Protein AF-A0A081C6N1-F1 (afdb_monomer)

pLDDT: mean 70.89, std 8.58, range [43.28, 88.31]

Solvent-accessible surface area (backbone atoms only — not comparable to full-atom values): 8785 Å² total; per-residue (Å²): 112,63,70,57,53,23,51,52,26,29,48,50,18,29,51,50,38,50,51,48,40,73,74,64,77,59,56,76,63,45,57,51,52,31,51,52,36,52,52,56,69,54,44,80,79,48,59,69,75,56,37,56,53,51,51,54,50,50,51,55,50,53,51,52,53,44,53,48,43,57,75,75,47,88,60,52,70,60,50,50,53,33,46,47,22,42,53,51,21,49,54,44,50,52,47,44,68,78,42,74,79,58,54,70,65,58,52,51,53,49,50,54,52,50,52,50,53,49,54,31,53,51,22,51,52,53,26,53,33,28,76,70,65,74,34,98,53,56,68,69,56,31,50,50,32,42,49,55,22,50,55,49,52,50,53,52,51,56,51,53,65,74,76,108

Organism: Vecturithrix granuli (NCBI:txid1499967)

Radius of gyration: 17.06 Å; Cα contacts (8 Å, |Δi|>4): 132; chains: 1; bounding box: 36×40×44 Å

Structure (mmCIF, N/CA/C/O backbone):
data_AF-A0A081C6N1-F1
#
_entry.id   AF-A0A081C6N1-F1
#
loop_
_atom_site.group_PDB
_atom_site.id
_atom_site.type_symbol
_atom_site.label_atom_id
_atom_site.label_alt_id
_atom_site.label_comp_id
_atom_site.label_asym_id
_atom_site.label_entity_id
_atom_site.label_seq_id
_atom_site.pdbx_PDB_ins_code
_atom_site.Cartn_x
_atom_site.Cartn_y
_atom_site.Cartn_z
_atom_site.occupancy
_atom_site.B_iso_or_equiv
_atom_site.auth_seq_id
_atom_site.auth_comp_id
_atom_site.auth_asym_id
_atom_site.auth_atom_id
_atom_site.pdbx_PDB_model_num
ATOM 1 N N . MET A 1 1 ? -15.837 -3.377 8.713 1.00 77.81 1 MET A N 1
ATOM 2 C CA . MET A 1 1 ? -15.463 -2.651 7.476 1.00 77.81 1 MET A CA 1
ATOM 3 C C . MET A 1 1 ? -13.947 -2.543 7.319 1.00 77.81 1 MET A C 1
ATOM 5 O O . MET A 1 1 ? -13.411 -3.130 6.394 1.00 77.81 1 MET A O 1
ATOM 9 N N . LEU A 1 2 ? -13.237 -1.877 8.233 1.00 74.69 2 LEU A N 1
ATOM 10 C CA . LEU A 1 2 ? -11.783 -1.677 8.129 1.00 74.69 2 LEU A CA 1
ATOM 11 C C . LEU A 1 2 ? -10.951 -2.973 8.052 1.00 74.69 2 LEU A C 1
ATOM 13 O O . LEU A 1 2 ? -10.044 -3.049 7.234 1.00 74.69 2 LEU A O 1
ATOM 17 N N . ARG A 1 3 ? -11.301 -4.032 8.798 1.00 78.56 3 ARG A N 1
ATOM 18 C CA . ARG A 1 3 ? -10.619 -5.343 8.681 1.00 78.56 3 ARG A CA 1
ATOM 19 C C . ARG A 1 3 ? -10.684 -5.927 7.263 1.00 78.56 3 ARG A C 1
ATOM 21 O O . ARG A 1 3 ? -9.699 -6.456 6.765 1.00 78.56 3 ARG A O 1
ATOM 28 N N . TRP A 1 4 ? -11.822 -5.777 6.584 1.00 79.81 4 TRP A N 1
ATOM 29 C CA . TRP A 1 4 ? -11.972 -6.205 5.190 1.00 79.81 4 TRP A CA 1
ATOM 30 C C . TRP A 1 4 ? -11.117 -5.367 4.242 1.00 79.81 4 TRP A C 1
ATOM 32 O O . TRP A 1 4 ? -10.451 -5.925 3.380 1.00 79.81 4 TRP A O 1
ATOM 42 N N . ILE A 1 5 ? -11.059 -4.049 4.448 1.00 75.56 5 ILE A N 1
ATOM 43 C CA . ILE A 1 5 ? -10.203 -3.156 3.653 1.00 75.56 5 ILE A CA 1
ATOM 44 C C . ILE A 1 5 ? -8.727 -3.524 3.829 1.00 75.56 5 ILE A C 1
ATOM 46 O O . ILE A 1 5 ? -7.998 -3.584 2.843 1.00 75.56 5 ILE A O 1
ATOM 50 N N . ARG A 1 6 ? -8.297 -3.848 5.055 1.00 79.12 6 ARG A N 1
ATOM 51 C CA . ARG A 1 6 ? -6.949 -4.360 5.338 1.00 79.12 6 ARG A CA 1
ATOM 52 C C . ARG A 1 6 ? -6.641 -5.617 4.520 1.00 79.12 6 ARG A C 1
ATOM 54 O O . ARG A 1 6 ? -5.655 -5.654 3.799 1.00 79.12 6 ARG A O 1
ATOM 61 N N . ARG A 1 7 ? -7.511 -6.630 4.595 1.00 80.25 7 ARG A N 1
ATOM 62 C CA . ARG A 1 7 ? -7.328 -7.909 3.888 1.00 80.25 7 ARG A CA 1
ATOM 63 C C . ARG A 1 7 ? -7.324 -7.741 2.368 1.00 80.25 7 ARG A C 1
ATOM 65 O O . ARG A 1 7 ? -6.461 -8.303 1.709 1.00 80.25 7 ARG A O 1
ATOM 72 N N . ILE A 1 8 ? -8.248 -6.948 1.824 1.00 80.56 8 ILE A N 1
ATOM 73 C CA . ILE A 1 8 ? -8.344 -6.701 0.378 1.00 80.56 8 ILE A CA 1
ATOM 74 C C . ILE A 1 8 ? -7.116 -5.937 -0.120 1.00 80.56 8 ILE A C 1
ATOM 76 O O . ILE A 1 8 ? -6.556 -6.307 -1.141 1.00 80.56 8 ILE A O 1
ATOM 80 N N . SER A 1 9 ? -6.671 -4.903 0.599 1.00 73.88 9 SER A N 1
ATOM 81 C CA . SER A 1 9 ? -5.498 -4.114 0.195 1.00 73.88 9 SER A CA 1
ATOM 82 C C . SER A 1 9 ? -4.197 -4.915 0.270 1.00 73.88 9 SER A C 1
ATOM 84 O O . SER A 1 9 ? -3.440 -4.914 -0.695 1.00 73.88 9 SER A O 1
ATOM 86 N N . ALA A 1 10 ? -3.974 -5.672 1.348 1.00 75.56 10 ALA A N 1
ATOM 87 C CA . ALA A 1 10 ? -2.830 -6.578 1.450 1.00 75.56 10 ALA A CA 1
ATOM 88 C C . ALA A 1 10 ? -2.882 -7.709 0.407 1.00 75.56 10 ALA A C 1
ATOM 90 O O . ALA A 1 10 ? -1.866 -8.028 -0.204 1.00 75.56 10 ALA A O 1
ATOM 91 N N . GLY A 1 11 ? -4.064 -8.282 0.157 1.00 77.81 11 GLY A N 1
ATOM 92 C CA . GLY A 1 11 ? -4.259 -9.307 -0.870 1.00 77.81 11 GLY A CA 1
ATOM 93 C C . GLY A 1 11 ? -4.021 -8.777 -2.283 1.00 77.81 11 GLY A C 1
ATOM 94 O O . GLY A 1 11 ? -3.363 -9.439 -3.078 1.00 77.81 11 GLY A O 1
ATOM 95 N N . ALA A 1 12 ? -4.486 -7.561 -2.582 1.00 77.50 12 ALA A N 1
ATOM 96 C CA . ALA A 1 12 ? -4.234 -6.895 -3.855 1.00 77.50 12 ALA A CA 1
ATOM 97 C C . ALA A 1 12 ? -2.741 -6.595 -4.052 1.00 77.50 12 ALA A C 1
ATOM 99 O O . ALA A 1 12 ? -2.218 -6.859 -5.130 1.00 77.50 12 ALA A O 1
ATOM 100 N N . SER A 1 13 ? -2.039 -6.122 -3.013 1.00 76.50 13 SER A N 1
ATOM 101 C CA . SER A 1 13 ? -0.580 -5.949 -3.056 1.00 76.50 13 SER A CA 1
ATOM 102 C C . SER A 1 13 ? 0.147 -7.265 -3.317 1.00 76.50 13 SER A C 1
ATOM 104 O O . SER A 1 13 ? 0.993 -7.320 -4.204 1.00 76.50 13 SER A O 1
ATOM 106 N N . ALA A 1 14 ? -0.196 -8.333 -2.590 1.00 80.31 14 ALA A N 1
ATOM 107 C CA . ALA A 1 14 ? 0.420 -9.643 -2.782 1.00 80.31 14 ALA A CA 1
ATOM 108 C C . ALA A 1 14 ? 0.158 -10.186 -4.195 1.00 80.31 14 ALA A C 1
ATOM 110 O O . ALA A 1 14 ? 1.084 -10.644 -4.858 1.00 80.31 14 ALA A O 1
ATOM 111 N N . GLY A 1 15 ? -1.084 -10.083 -4.679 1.00 78.81 15 GLY A N 1
ATOM 112 C CA . GLY A 1 15 ? -1.463 -10.500 -6.027 1.00 78.81 15 GLY A CA 1
ATOM 113 C C . GLY A 1 15 ? -0.714 -9.730 -7.113 1.00 78.81 15 GLY A C 1
ATOM 114 O O . GLY A 1 15 ? -0.208 -10.340 -8.049 1.00 78.81 15 GLY A O 1
ATOM 115 N N . LEU A 1 16 ? -0.575 -8.409 -6.960 1.00 73.62 16 LEU A N 1
ATOM 116 C CA . LEU A 1 16 ? 0.217 -7.586 -7.875 1.00 73.62 16 LEU A CA 1
ATOM 117 C C . LEU A 1 16 ? 1.683 -8.019 -7.887 1.00 73.62 16 LEU A C 1
ATOM 119 O O . LEU A 1 16 ? 2.232 -8.232 -8.962 1.00 73.62 16 LEU A O 1
ATOM 123 N N . LEU A 1 17 ? 2.300 -8.210 -6.719 1.00 74.50 17 LEU A N 1
ATOM 124 C CA . LEU A 1 17 ? 3.688 -8.670 -6.627 1.00 74.50 17 LEU A CA 1
ATOM 125 C C . LEU A 1 17 ? 3.888 -10.052 -7.277 1.00 74.50 17 LEU A C 1
ATOM 127 O O . LEU A 1 17 ? 4.880 -10.248 -7.973 1.00 74.50 17 LEU A O 1
ATOM 131 N N . ILE A 1 18 ? 2.936 -10.983 -7.120 1.00 80.06 18 ILE A N 1
ATOM 132 C CA . ILE A 1 18 ? 2.962 -12.305 -7.778 1.00 80.06 18 ILE A CA 1
ATOM 133 C C . ILE A 1 18 ? 2.887 -12.167 -9.302 1.00 80.06 18 ILE A C 1
ATOM 135 O O . ILE A 1 18 ? 3.649 -12.816 -10.016 1.00 80.06 18 ILE A O 1
ATOM 139 N N . VAL A 1 19 ? 1.991 -11.316 -9.809 1.00 75.56 19 VAL A N 1
ATOM 140 C CA . VAL A 1 19 ? 1.876 -11.048 -11.251 1.00 75.56 19 VAL A CA 1
ATOM 141 C C . VAL A 1 19 ? 3.170 -10.437 -11.788 1.00 75.56 19 VAL A C 1
ATOM 143 O O . VAL A 1 19 ? 3.639 -10.843 -12.849 1.00 75.56 19 VAL A O 1
ATOM 146 N N . PHE A 1 20 ? 3.788 -9.508 -11.053 1.00 70.44 20 PHE A N 1
ATOM 147 C CA . PHE A 1 20 ? 5.067 -8.922 -11.456 1.00 70.44 20 PHE A CA 1
ATOM 148 C C . PHE A 1 20 ? 6.192 -9.951 -11.493 1.00 70.44 20 PHE A C 1
ATOM 150 O O . PHE A 1 20 ? 6.901 -10.008 -12.498 1.00 70.44 20 PHE A O 1
ATOM 157 N N . TYR A 1 21 ? 6.285 -10.801 -10.469 1.00 74.19 21 TYR A N 1
ATOM 158 C CA . TYR A 1 21 ? 7.240 -11.906 -10.422 1.00 74.19 21 TYR A CA 1
ATOM 159 C C . TYR A 1 21 ? 7.076 -12.853 -11.623 1.00 74.19 21 TYR A C 1
ATOM 161 O O . TYR A 1 21 ? 8.047 -13.158 -12.310 1.00 74.19 21 TYR A O 1
ATOM 169 N N . ALA A 1 22 ? 5.839 -13.254 -11.937 1.00 77.75 22 ALA A N 1
ATOM 170 C CA . ALA A 1 22 ? 5.554 -14.169 -13.042 1.00 77.75 22 ALA A CA 1
ATOM 171 C C . ALA A 1 22 ? 5.851 -13.576 -14.432 1.00 77.75 22 ALA A C 1
ATOM 173 O O . ALA A 1 22 ? 6.210 -14.315 -15.345 1.00 77.75 22 ALA A O 1
ATOM 174 N N . LEU A 1 23 ? 5.682 -12.260 -14.611 1.00 73.00 23 LEU A N 1
ATOM 175 C CA . LEU A 1 23 ? 5.846 -11.596 -15.909 1.00 73.00 23 LEU A CA 1
ATOM 176 C C . LEU A 1 23 ? 7.285 -11.168 -16.215 1.00 73.00 23 LEU A C 1
ATOM 178 O O . LEU A 1 23 ? 7.656 -11.134 -17.384 1.00 73.00 23 LEU A O 1
ATOM 182 N N . HIS A 1 24 ? 8.068 -10.791 -15.200 1.00 68.00 24 HIS A N 1
ATOM 183 C CA . HIS A 1 24 ? 9.384 -10.167 -15.404 1.00 68.00 24 HIS A CA 1
ATOM 184 C C . HIS A 1 24 ? 10.560 -11.080 -15.036 1.00 68.00 24 HIS A C 1
ATOM 186 O O . HIS A 1 24 ? 11.696 -10.729 -15.332 1.00 68.00 24 HIS A O 1
ATOM 192 N N . GLY A 1 25 ? 10.302 -12.259 -14.455 1.00 61.22 25 GLY A N 1
ATOM 193 C CA . GLY A 1 25 ? 11.293 -13.333 -14.292 1.00 61.22 25 GLY A CA 1
ATOM 194 C C . GLY A 1 25 ? 12.406 -13.090 -13.261 1.00 61.22 25 GLY A C 1
ATOM 195 O O . GLY A 1 25 ? 13.173 -14.003 -12.994 1.00 61.22 25 GLY A O 1
ATOM 196 N N . GLU A 1 26 ? 12.466 -11.912 -12.648 1.00 64.75 26 GLU A N 1
ATOM 197 C CA . GLU A 1 26 ? 13.430 -11.461 -11.629 1.00 64.75 26 GLU A CA 1
ATOM 198 C C . GLU A 1 26 ? 12.689 -10.467 -10.702 1.00 64.75 26 GLU A C 1
ATOM 200 O O . GLU A 1 26 ? 11.708 -9.880 -11.178 1.00 64.75 26 GLU A O 1
ATOM 205 N N . PRO A 1 27 ? 13.082 -10.198 -9.432 1.00 67.19 27 PRO A N 1
ATOM 206 C CA . PRO A 1 27 ? 14.236 -10.662 -8.650 1.00 67.19 27 PRO A CA 1
ATOM 207 C C . PRO A 1 27 ? 13.854 -11.300 -7.290 1.00 67.19 27 PRO A C 1
ATOM 209 O O . PRO A 1 27 ? 12.703 -11.276 -6.844 1.00 67.19 27 PRO A O 1
ATOM 212 N N . GLU A 1 28 ? 14.852 -11.816 -6.569 1.00 70.31 28 GLU A N 1
ATOM 213 C CA . GLU A 1 28 ? 14.750 -12.350 -5.194 1.00 70.31 28 GLU A CA 1
ATOM 214 C C . GLU A 1 28 ? 13.992 -11.416 -4.223 1.00 70.31 28 GLU A C 1
ATOM 216 O O . GLU A 1 28 ? 13.308 -11.868 -3.301 1.00 70.31 28 GLU A O 1
ATOM 221 N N . ILE A 1 29 ? 14.045 -10.101 -4.465 1.00 70.94 29 ILE A N 1
ATOM 222 C CA . ILE A 1 29 ? 13.361 -9.077 -3.666 1.00 70.94 29 ILE A CA 1
ATOM 223 C C . ILE A 1 29 ? 11.843 -9.105 -3.848 1.00 70.94 29 ILE A C 1
ATOM 225 O O . ILE A 1 29 ? 11.131 -8.941 -2.856 1.00 70.94 29 ILE A O 1
ATOM 229 N N . LEU A 1 30 ? 11.320 -9.378 -5.049 1.00 70.50 30 LEU A N 1
ATOM 230 C CA . LEU A 1 30 ? 9.873 -9.540 -5.244 1.00 70.50 30 LEU A CA 1
ATOM 231 C C . LEU A 1 30 ? 9.357 -10.747 -4.460 1.00 70.50 30 LEU A C 1
ATOM 233 O O . LEU A 1 30 ? 8.326 -10.644 -3.798 1.00 70.50 30 LEU A O 1
ATOM 237 N N . VAL A 1 31 ? 10.099 -11.860 -4.460 1.00 75.19 31 VAL A N 1
ATOM 238 C CA . VAL A 1 31 ? 9.765 -13.046 -3.653 1.00 75.19 31 VAL A CA 1
ATOM 239 C C . VAL A 1 31 ? 9.723 -12.683 -2.172 1.00 75.19 31 VAL A C 1
ATOM 241 O O . VAL A 1 31 ? 8.767 -13.021 -1.471 1.00 75.19 31 VAL A O 1
ATOM 244 N N . LEU A 1 32 ? 10.713 -11.926 -1.700 1.00 74.00 32 LEU A N 1
ATOM 245 C CA . LEU A 1 32 ? 10.769 -11.480 -0.315 1.00 74.00 32 LEU A CA 1
ATOM 246 C C . LEU A 1 32 ? 9.605 -10.537 0.033 1.00 74.00 32 LEU A C 1
ATOM 248 O O . LEU A 1 32 ? 8.990 -10.684 1.088 1.00 74.00 32 LEU A O 1
ATOM 252 N N . MET A 1 33 ? 9.230 -9.622 -0.866 1.00 74.88 33 MET A N 1
ATOM 253 C CA . MET A 1 33 ? 8.069 -8.743 -0.693 1.00 74.88 33 MET A CA 1
ATOM 254 C C . MET A 1 33 ? 6.742 -9.515 -0.697 1.00 74.88 33 MET A C 1
ATOM 256 O O . MET A 1 33 ? 5.852 -9.186 0.093 1.00 74.88 33 MET A O 1
ATOM 260 N N . ILE A 1 34 ? 6.603 -10.559 -1.523 1.00 78.50 34 ILE A N 1
ATOM 261 C CA . ILE A 1 34 ? 5.438 -11.459 -1.521 1.00 78.50 34 ILE A CA 1
ATOM 262 C C . ILE A 1 34 ? 5.345 -12.183 -0.180 1.00 78.50 34 ILE A C 1
ATOM 264 O O . ILE A 1 34 ? 4.285 -12.166 0.444 1.00 78.50 34 ILE A O 1
ATOM 268 N N . LEU A 1 35 ? 6.447 -12.774 0.294 1.00 79.88 35 LEU A N 1
ATOM 269 C CA . LEU A 1 35 ? 6.501 -13.484 1.575 1.00 79.88 35 LEU A CA 1
ATOM 270 C C . LEU A 1 35 ? 6.153 -12.559 2.741 1.00 79.88 35 LEU A C 1
ATOM 272 O O . LEU A 1 35 ? 5.308 -12.897 3.570 1.00 79.88 35 LEU A O 1
ATOM 276 N N . ILE A 1 36 ? 6.744 -11.366 2.764 1.00 77.62 36 ILE A N 1
ATOM 277 C CA . ILE A 1 36 ? 6.471 -10.336 3.765 1.00 77.62 36 ILE A CA 1
ATOM 278 C C . ILE A 1 36 ? 4.975 -9.969 3.742 1.00 77.62 36 ILE A C 1
ATOM 280 O O . ILE A 1 36 ? 4.318 -10.004 4.786 1.00 77.62 36 ILE A O 1
ATOM 284 N N . THR A 1 37 ? 4.392 -9.705 2.566 1.00 77.56 37 THR A N 1
ATOM 285 C CA . THR A 1 37 ? 2.954 -9.380 2.413 1.00 77.56 37 THR A CA 1
ATOM 286 C C . THR A 1 37 ? 2.041 -10.549 2.795 1.00 77.56 37 THR A C 1
ATOM 288 O O . THR A 1 37 ? 0.991 -10.348 3.409 1.00 77.56 37 THR A O 1
ATOM 291 N N . GLY A 1 38 ? 2.447 -11.784 2.502 1.00 78.62 38 GLY A N 1
ATOM 292 C CA . GLY A 1 38 ? 1.751 -12.999 2.922 1.00 78.62 38 GLY A CA 1
ATOM 293 C C . GLY A 1 38 ? 1.752 -13.174 4.441 1.00 78.62 38 GLY A C 1
ATOM 294 O O . GLY A 1 38 ? 0.704 -13.421 5.040 1.00 78.62 38 GLY A O 1
ATOM 295 N N . MET A 1 39 ? 2.897 -12.955 5.093 1.00 78.75 39 MET A N 1
ATOM 296 C CA . MET A 1 39 ? 2.997 -12.951 6.557 1.00 78.75 39 MET A CA 1
ATOM 297 C C . MET A 1 39 ? 2.097 -11.881 7.183 1.00 78.75 39 MET A C 1
ATOM 299 O O . MET A 1 39 ? 1.459 -12.118 8.210 1.00 78.75 39 MET A O 1
ATOM 303 N N . TRP A 1 40 ? 1.982 -10.721 6.538 1.00 81.25 40 TRP A N 1
ATOM 304 C CA . TRP A 1 40 ? 1.112 -9.638 6.986 1.00 81.25 40 TRP A CA 1
ATOM 305 C C . TRP A 1 40 ? -0.381 -9.983 6.943 1.00 81.25 40 TRP A C 1
ATOM 307 O O . TRP A 1 40 ? -1.120 -9.647 7.874 1.00 81.25 40 TRP A O 1
ATOM 317 N N . LEU A 1 41 ? -0.830 -10.726 5.928 1.00 79.94 41 LEU A N 1
ATOM 318 C CA . LEU A 1 41 ? -2.200 -11.252 5.882 1.00 79.94 41 LEU A CA 1
ATOM 319 C C . LEU A 1 41 ? -2.502 -12.166 7.079 1.00 79.94 41 LEU A C 1
ATOM 321 O O . LEU A 1 41 ? -3.599 -12.101 7.639 1.00 79.94 41 LEU A O 1
ATOM 325 N N . MET A 1 42 ? -1.513 -12.947 7.516 1.00 82.25 42 MET A N 1
ATOM 326 C CA . MET A 1 42 ? -1.633 -13.894 8.628 1.00 82.25 42 MET A CA 1
ATOM 327 C C . MET A 1 42 ? -1.472 -13.249 10.016 1.00 82.25 42 MET A C 1
ATOM 329 O O . MET A 1 42 ? -1.759 -13.891 11.028 1.00 82.25 42 MET A O 1
ATOM 333 N N . VAL A 1 43 ? -1.074 -11.971 10.101 1.00 81.25 43 VAL A N 1
ATOM 334 C CA . VAL A 1 43 ? -0.717 -11.304 11.372 1.00 81.25 43 VAL A CA 1
ATOM 335 C C . VAL A 1 43 ? -1.883 -11.184 12.368 1.00 81.25 43 VAL A C 1
ATOM 337 O O . VAL A 1 43 ? -1.691 -10.977 13.568 1.00 81.25 43 VAL A O 1
ATOM 340 N N . GLU A 1 44 ? -3.116 -11.308 11.870 1.00 75.19 44 GLU A N 1
ATOM 341 C CA . GLU A 1 44 ? -4.345 -11.282 12.672 1.00 75.19 44 GLU A CA 1
ATOM 342 C C . GLU A 1 44 ? -4.424 -12.447 13.670 1.00 75.19 44 GLU A C 1
ATOM 344 O O . GLU A 1 44 ? -5.009 -12.282 14.738 1.00 75.19 44 GLU A O 1
ATOM 349 N N . ASN A 1 45 ? -3.778 -13.576 13.361 1.00 81.88 45 ASN A N 1
ATOM 350 C CA . ASN A 1 45 ? -3.818 -14.789 14.179 1.00 81.88 45 ASN A CA 1
ATOM 351 C C . ASN A 1 45 ? -2.821 -14.766 15.350 1.00 81.88 45 ASN A C 1
ATOM 353 O O . ASN A 1 45 ? -2.853 -15.648 16.203 1.00 81.88 45 ASN A O 1
ATOM 357 N N . PHE A 1 46 ? -1.934 -13.767 15.409 1.00 80.88 46 PHE A N 1
ATOM 358 C CA . PHE A 1 46 ? -0.882 -13.697 16.421 1.00 80.88 46 PHE A CA 1
ATOM 359 C C . PHE A 1 46 ? -1.306 -12.905 17.670 1.00 80.88 46 PHE A C 1
ATOM 361 O O . PHE A 1 46 ? -2.099 -11.959 17.556 1.00 80.88 46 PHE A O 1
ATOM 368 N N . PRO A 1 47 ? -0.731 -13.222 18.851 1.00 82.81 47 PRO A N 1
ATOM 369 C CA . PRO A 1 47 ? -0.900 -12.441 20.076 1.00 82.81 47 PRO A CA 1
ATOM 370 C C . PRO A 1 47 ? -0.450 -10.983 19.905 1.00 82.81 47 PRO A C 1
ATOM 372 O O . PRO A 1 47 ? 0.471 -10.688 19.141 1.00 82.81 47 PRO A O 1
ATOM 375 N N . ASN A 1 48 ? -1.058 -10.055 20.654 1.00 77.06 48 ASN A N 1
ATOM 376 C CA . ASN A 1 48 ? -0.837 -8.610 20.483 1.00 77.06 48 ASN A CA 1
ATOM 377 C C . ASN A 1 48 ? 0.640 -8.182 20.597 1.00 77.06 48 ASN A C 1
ATOM 379 O O . ASN A 1 48 ? 1.087 -7.350 19.813 1.00 77.06 48 ASN A O 1
ATOM 383 N N . HIS A 1 49 ? 1.406 -8.757 21.526 1.00 76.50 49 HIS A N 1
ATOM 384 C CA . HIS A 1 49 ? 2.830 -8.442 21.731 1.00 76.50 49 HIS A CA 1
ATOM 385 C C . HIS A 1 49 ? 3.687 -8.843 20.518 1.00 76.50 49 HIS A C 1
ATOM 387 O O . HIS A 1 49 ? 4.530 -8.072 20.067 1.00 76.50 49 HIS A O 1
ATOM 393 N N . VAL A 1 50 ? 3.404 -10.005 19.924 1.00 79.31 50 VAL A N 1
ATOM 394 C CA . VAL A 1 50 ? 4.071 -10.482 18.702 1.00 79.31 50 VAL A CA 1
ATOM 395 C C . VAL A 1 50 ? 3.658 -9.632 17.498 1.00 79.31 50 VAL A C 1
ATOM 397 O O . VAL A 1 50 ? 4.486 -9.269 16.665 1.00 79.31 50 VAL A O 1
ATOM 400 N N . ARG A 1 51 ? 2.384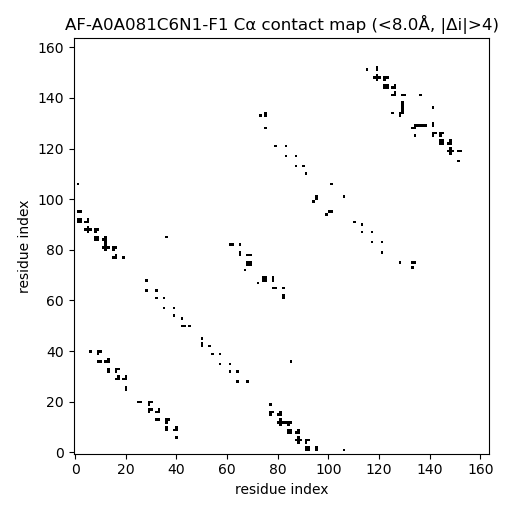 -9.231 17.436 1.00 74.69 51 ARG A N 1
ATOM 401 C CA . ARG A 1 51 ? 1.845 -8.394 16.358 1.00 74.69 51 ARG A CA 1
ATOM 402 C C . ARG A 1 51 ? 2.533 -7.031 16.272 1.00 74.69 51 ARG A C 1
ATOM 404 O O . ARG A 1 51 ? 2.771 -6.551 15.168 1.00 74.69 51 ARG A O 1
ATOM 411 N N . VAL A 1 52 ? 2.865 -6.408 17.405 1.00 72.69 52 VAL A N 1
ATOM 412 C CA . VAL A 1 52 ? 3.586 -5.121 17.434 1.00 72.69 52 VAL A CA 1
ATOM 413 C C . VAL A 1 52 ? 4.984 -5.256 16.828 1.00 72.69 52 VAL A C 1
ATOM 415 O O . VAL A 1 52 ? 5.369 -4.425 16.007 1.00 72.69 52 VAL A O 1
ATOM 418 N N . LEU A 1 53 ? 5.710 -6.324 17.166 1.00 75.06 53 LEU A N 1
ATOM 419 C CA . LEU A 1 53 ? 7.037 -6.586 16.612 1.00 75.06 53 LEU A CA 1
ATOM 420 C C . LEU A 1 53 ? 6.971 -6.871 15.104 1.00 75.06 53 LEU A C 1
ATOM 422 O O . LEU A 1 53 ? 7.698 -6.250 14.330 1.00 75.06 53 LEU A O 1
ATOM 426 N N . ILE A 1 54 ? 6.050 -7.746 14.675 1.00 75.38 54 ILE A N 1
ATOM 427 C CA . ILE A 1 54 ? 5.866 -8.072 13.251 1.00 75.38 54 ILE A CA 1
ATOM 428 C C . ILE A 1 54 ? 5.503 -6.816 12.452 1.00 75.38 54 ILE A C 1
ATOM 430 O O . ILE A 1 54 ? 6.034 -6.618 11.366 1.00 75.38 54 ILE A O 1
ATOM 434 N N . ARG A 1 55 ? 4.652 -5.932 12.990 1.00 70.75 55 ARG A N 1
ATOM 435 C CA . ARG A 1 55 ? 4.310 -4.648 12.353 1.00 70.75 55 ARG A CA 1
ATOM 436 C C . ARG A 1 55 ? 5.534 -3.779 12.103 1.00 70.75 55 ARG A C 1
ATOM 438 O O . ARG A 1 55 ? 5.658 -3.225 11.016 1.00 70.75 55 ARG A O 1
ATOM 445 N N . LEU A 1 56 ? 6.409 -3.638 13.097 1.00 69.19 56 LEU A N 1
ATOM 446 C CA . LEU A 1 56 ? 7.601 -2.800 12.980 1.00 69.19 56 LEU A CA 1
ATOM 447 C C . LEU A 1 56 ? 8.554 -3.354 11.913 1.00 69.19 56 LEU A C 1
ATOM 449 O O . LEU A 1 56 ? 8.977 -2.619 11.022 1.00 69.19 56 LEU A O 1
ATOM 453 N N . ILE A 1 57 ? 8.834 -4.658 11.980 1.00 72.25 57 ILE A N 1
ATOM 454 C CA . ILE A 1 57 ? 9.705 -5.353 11.026 1.00 72.25 57 ILE A CA 1
ATOM 455 C C . ILE A 1 57 ? 9.125 -5.244 9.616 1.00 72.25 57 ILE A C 1
ATOM 457 O O . ILE A 1 57 ? 9.830 -4.851 8.693 1.00 72.25 57 ILE A O 1
ATOM 461 N N . PHE A 1 58 ? 7.823 -5.494 9.462 1.00 74.00 58 PHE A N 1
ATOM 462 C CA . PHE A 1 58 ? 7.131 -5.389 8.183 1.00 74.00 58 PHE A CA 1
ATOM 463 C C . PHE A 1 58 ? 7.299 -4.000 7.560 1.00 74.00 58 PHE A C 1
ATOM 465 O O . PHE A 1 58 ? 7.648 -3.900 6.392 1.00 74.00 58 PHE A O 1
ATOM 472 N N . VAL A 1 59 ? 7.114 -2.923 8.327 1.00 69.06 59 VAL A N 1
ATOM 473 C CA . VAL A 1 59 ? 7.241 -1.549 7.810 1.00 69.06 59 VAL A CA 1
ATOM 474 C C . VAL A 1 59 ? 8.662 -1.248 7.357 1.00 69.06 59 VAL A C 1
ATOM 476 O O . VAL A 1 59 ? 8.847 -0.710 6.265 1.00 69.06 59 VAL A O 1
ATOM 479 N N . LEU A 1 60 ? 9.656 -1.592 8.177 1.00 70.00 60 LEU A N 1
ATOM 480 C CA . LEU A 1 60 ? 11.059 -1.329 7.866 1.00 70.00 60 LEU A CA 1
ATOM 481 C C . LEU A 1 60 ? 11.498 -2.107 6.625 1.00 70.00 60 LEU A C 1
ATOM 483 O O . LEU A 1 60 ? 12.042 -1.517 5.692 1.00 70.00 60 LEU A O 1
ATOM 487 N N . SER A 1 61 ? 11.189 -3.403 6.580 1.00 70.88 61 SER A N 1
ATOM 488 C CA . SER A 1 61 ? 11.509 -4.258 5.442 1.00 70.88 61 SER A CA 1
ATOM 489 C C . SER A 1 61 ? 10.778 -3.802 4.181 1.00 70.88 61 SER A C 1
ATOM 491 O O . SER A 1 61 ? 11.413 -3.577 3.158 1.00 70.88 61 SER A O 1
ATOM 493 N N . TYR A 1 62 ? 9.462 -3.584 4.239 1.00 70.31 62 TYR A N 1
ATOM 494 C CA . TYR A 1 62 ? 8.673 -3.226 3.058 1.00 70.31 62 TYR A CA 1
ATOM 495 C C . TYR A 1 62 ? 9.051 -1.849 2.499 1.00 70.31 62 TYR A C 1
ATOM 497 O O . TYR A 1 62 ? 9.133 -1.678 1.284 1.00 70.31 62 TYR A O 1
ATOM 505 N N . THR A 1 63 ? 9.348 -0.878 3.368 1.00 67.75 63 THR A N 1
ATOM 506 C CA . THR A 1 63 ? 9.840 0.442 2.942 1.00 67.75 63 THR A CA 1
ATOM 507 C C . THR A 1 63 ? 11.221 0.325 2.304 1.00 67.75 63 THR A C 1
ATOM 509 O O . THR A 1 63 ? 11.427 0.853 1.214 1.00 67.75 63 THR A O 1
ATOM 512 N N . GLY A 1 64 ? 12.145 -0.410 2.933 1.00 68.88 64 GLY A N 1
ATOM 513 C CA . GLY A 1 64 ? 13.494 -0.627 2.407 1.00 68.88 64 GLY A CA 1
ATOM 514 C C . GLY A 1 64 ? 13.491 -1.314 1.041 1.00 68.88 64 GLY A C 1
ATOM 515 O O . GLY A 1 64 ? 14.092 -0.801 0.099 1.00 68.88 64 GLY A O 1
ATOM 516 N N . PHE A 1 65 ? 12.748 -2.416 0.903 1.00 70.19 65 PHE A N 1
ATOM 517 C CA . PHE A 1 65 ? 12.638 -3.145 -0.363 1.00 70.19 65 PHE A CA 1
ATOM 518 C C . PHE A 1 65 ? 11.940 -2.337 -1.447 1.00 70.19 65 PHE A C 1
ATOM 520 O O . PHE A 1 65 ? 12.354 -2.394 -2.598 1.00 70.19 65 PHE A O 1
ATOM 527 N N . THR A 1 66 ? 10.942 -1.523 -1.099 1.00 66.50 66 THR A N 1
ATOM 528 C CA . THR A 1 66 ? 10.286 -0.700 -2.116 1.00 66.50 66 THR A CA 1
ATOM 529 C C . THR A 1 66 ? 11.163 0.459 -2.576 1.00 66.50 66 THR A C 1
ATOM 531 O O . THR A 1 66 ? 11.193 0.761 -3.764 1.00 66.50 66 THR A O 1
ATOM 534 N N . VAL A 1 67 ? 11.903 1.104 -1.669 1.00 68.94 67 VAL A N 1
ATOM 535 C CA . VAL A 1 67 ? 12.886 2.132 -2.048 1.00 68.94 67 VAL A CA 1
ATOM 536 C C . VAL A 1 67 ? 13.965 1.519 -2.936 1.00 68.94 67 VAL A C 1
ATOM 538 O O . VAL A 1 67 ? 14.287 2.089 -3.974 1.00 68.94 67 VAL A O 1
ATOM 541 N N . TYR A 1 68 ? 14.465 0.335 -2.581 1.00 68.69 68 TYR A N 1
ATOM 542 C CA . TYR A 1 68 ? 15.408 -0.411 -3.408 1.00 68.69 68 TYR A CA 1
ATOM 543 C C . TYR A 1 68 ? 14.833 -0.706 -4.802 1.00 68.69 68 TYR A C 1
ATOM 545 O O . TYR A 1 68 ? 15.452 -0.348 -5.802 1.00 68.69 68 TYR A O 1
ATOM 553 N N . ALA A 1 69 ? 13.624 -1.273 -4.876 1.00 65.56 69 ALA A N 1
ATOM 554 C CA . ALA A 1 69 ? 12.958 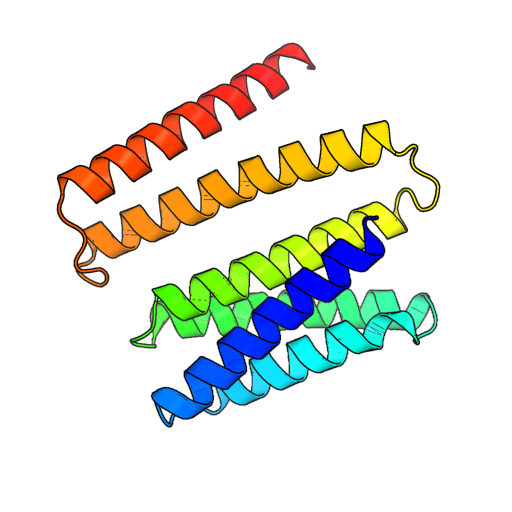-1.605 -6.134 1.00 65.56 69 ALA A CA 1
ATOM 555 C C . ALA A 1 69 ? 12.695 -0.356 -6.992 1.00 65.56 69 ALA A C 1
ATOM 557 O O . ALA A 1 69 ? 12.858 -0.384 -8.206 1.00 65.56 69 ALA A O 1
ATOM 558 N N . ILE A 1 70 ? 12.348 0.780 -6.380 1.00 66.06 70 ILE A N 1
ATOM 559 C CA . ILE A 1 70 ? 12.194 2.053 -7.096 1.00 66.06 70 ILE A CA 1
ATOM 560 C C . ILE A 1 70 ? 13.537 2.556 -7.636 1.00 66.06 70 ILE A C 1
ATOM 562 O O . ILE A 1 70 ? 13.580 3.116 -8.730 1.00 66.06 70 ILE A O 1
ATOM 566 N N . LEU A 1 71 ? 14.629 2.424 -6.883 1.00 68.00 71 LEU A N 1
ATOM 567 C CA . LEU A 1 71 ? 15.926 2.970 -7.282 1.00 68.00 71 LEU A CA 1
ATOM 568 C C . LEU A 1 71 ? 16.609 2.129 -8.366 1.00 68.00 71 LEU A C 1
ATOM 570 O O . LEU A 1 71 ? 17.199 2.714 -9.278 1.00 68.00 71 LEU A O 1
ATOM 574 N N . ILE A 1 72 ? 16.505 0.801 -8.272 1.00 66.56 72 ILE A N 1
ATOM 575 C CA . ILE A 1 72 ? 17.332 -0.148 -9.029 1.00 66.56 72 ILE A CA 1
ATOM 576 C C . ILE A 1 72 ? 16.556 -0.875 -10.135 1.00 66.56 72 ILE A C 1
ATOM 578 O O . ILE A 1 72 ? 17.139 -1.153 -11.181 1.00 66.56 72 ILE A O 1
ATOM 582 N N . GLU A 1 73 ? 15.260 -1.152 -9.966 1.00 61.19 73 GLU A N 1
ATOM 583 C CA . GLU A 1 73 ? 14.501 -1.961 -10.930 1.00 61.19 73 GLU A CA 1
ATOM 584 C C . GLU A 1 73 ? 13.715 -1.152 -11.972 1.00 61.19 73 GLU A C 1
ATOM 586 O O . GLU A 1 73 ? 13.392 0.026 -11.808 1.00 61.19 73 GLU A O 1
ATOM 591 N N . SER A 1 74 ? 13.385 -1.833 -13.074 1.00 56.12 74 SER A N 1
ATOM 592 C CA . SER A 1 74 ? 12.712 -1.283 -14.255 1.00 56.12 74 SER A CA 1
ATOM 593 C C . SER A 1 74 ? 11.201 -1.077 -14.084 1.00 56.12 74 SER A C 1
ATOM 595 O O . SER A 1 74 ? 10.614 -0.279 -14.817 1.00 56.12 74 SER A O 1
ATOM 597 N N . ASN A 1 75 ? 10.545 -1.745 -13.123 1.00 65.44 75 ASN A N 1
ATOM 598 C CA . ASN A 1 75 ? 9.081 -1.740 -13.010 1.00 65.44 75 ASN A CA 1
ATOM 599 C C . ASN A 1 75 ? 8.544 -0.781 -11.932 1.00 65.44 75 ASN A C 1
ATOM 601 O O . ASN A 1 75 ? 7.968 -1.166 -10.913 1.00 65.44 75 ASN A O 1
ATOM 605 N N . PHE A 1 76 ? 8.716 0.512 -12.198 1.00 67.19 76 PHE A N 1
ATOM 606 C CA . PHE A 1 76 ? 8.337 1.604 -11.302 1.00 67.19 76 PHE A CA 1
ATOM 607 C C . PHE A 1 76 ? 6.840 1.617 -10.926 1.00 67.19 76 PHE A C 1
ATOM 609 O O . PHE A 1 76 ? 6.490 1.816 -9.762 1.00 67.19 76 PHE A O 1
ATOM 616 N N . VAL A 1 77 ? 5.943 1.378 -11.894 1.00 66.81 77 VAL A N 1
ATOM 617 C CA . VAL A 1 77 ? 4.480 1.411 -11.676 1.00 66.81 77 VAL A CA 1
ATOM 618 C C . VAL A 1 77 ? 4.041 0.303 -10.723 1.00 66.81 77 VAL A C 1
ATOM 620 O O . VAL A 1 77 ? 3.250 0.547 -9.809 1.00 66.81 77 VAL A O 1
ATOM 623 N N . GLY A 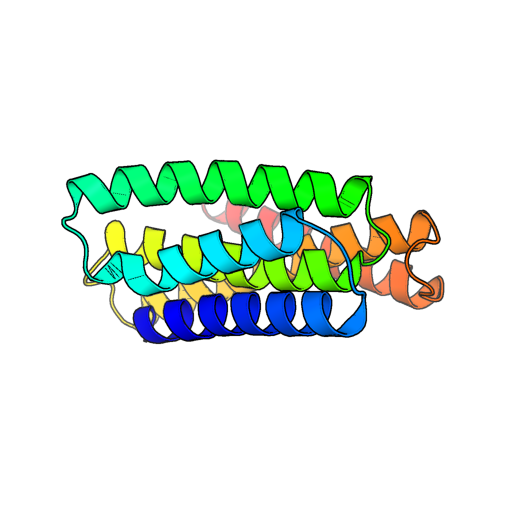1 78 ? 4.566 -0.907 -10.924 1.00 64.44 78 GLY A N 1
ATOM 624 C CA . GLY A 1 78 ? 4.226 -2.063 -10.107 1.00 64.44 78 GLY A CA 1
ATOM 625 C C . GLY A 1 78 ? 4.639 -1.908 -8.654 1.00 64.44 78 GLY A C 1
ATOM 626 O O . GLY A 1 78 ? 3.823 -2.106 -7.749 1.00 64.44 78 GLY A O 1
ATOM 627 N N . SER A 1 79 ? 5.870 -1.446 -8.438 1.00 68.06 79 SER A N 1
ATOM 628 C CA . SER A 1 79 ? 6.420 -1.186 -7.107 1.00 68.06 79 SER A CA 1
ATOM 629 C C . SER A 1 79 ? 5.600 -0.149 -6.334 1.00 68.06 79 SER A C 1
ATOM 631 O O . SER A 1 79 ? 5.352 -0.315 -5.141 1.00 68.06 79 SER A O 1
ATOM 633 N N . ILE A 1 80 ? 5.080 0.884 -7.004 1.00 70.12 80 ILE A N 1
ATOM 634 C CA . ILE A 1 80 ? 4.227 1.904 -6.368 1.00 70.12 80 ILE A CA 1
ATOM 635 C C . ILE A 1 80 ? 2.838 1.377 -6.045 1.00 70.12 80 ILE A C 1
ATOM 637 O O . ILE A 1 80 ? 2.292 1.692 -4.984 1.00 70.12 80 ILE A O 1
ATOM 641 N N . ALA A 1 81 ? 2.246 0.585 -6.937 1.00 68.19 81 ALA A N 1
ATOM 642 C CA . ALA A 1 81 ? 0.943 -0.015 -6.688 1.00 68.19 81 ALA A CA 1
ATOM 643 C C . ALA A 1 81 ? 1.006 -0.969 -5.48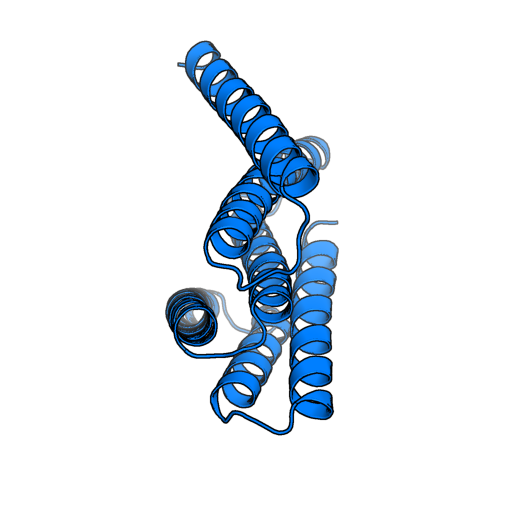0 1.00 68.19 81 ALA A C 1
ATOM 645 O O . ALA A 1 81 ? 0.167 -0.885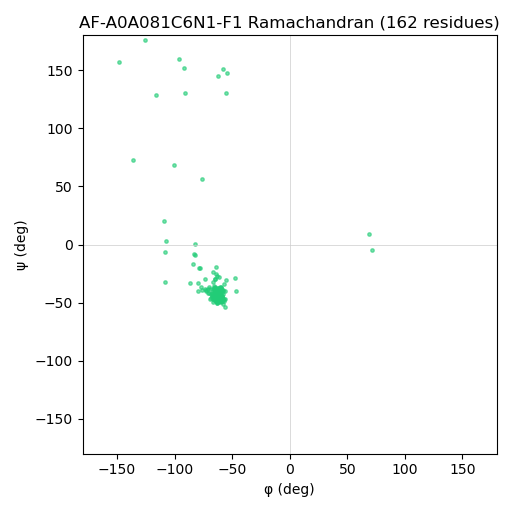 -4.577 1.00 68.19 81 ALA A O 1
ATOM 646 N N . ALA A 1 82 ? 2.058 -1.791 -5.403 1.00 67.25 82 ALA A N 1
ATOM 647 C CA . ALA A 1 82 ? 2.319 -2.670 -4.268 1.00 67.25 82 ALA A CA 1
ATOM 648 C C . ALA A 1 82 ? 2.649 -1.895 -2.976 1.00 67.25 82 ALA A C 1
ATOM 650 O O . ALA A 1 82 ? 2.179 -2.284 -1.901 1.00 67.25 82 ALA A O 1
ATOM 651 N N . LEU A 1 83 ? 3.396 -0.781 -3.055 1.00 70.88 83 LEU A N 1
ATOM 652 C CA . LEU A 1 83 ? 3.612 0.144 -1.929 1.00 70.88 83 LEU A CA 1
ATOM 653 C C . LEU A 1 83 ? 2.283 0.659 -1.387 1.00 70.88 83 LEU A C 1
ATOM 655 O O . LEU A 1 83 ? 2.031 0.648 -0.184 1.00 70.88 83 LEU A O 1
ATOM 659 N N . THR A 1 84 ? 1.431 1.108 -2.302 1.00 73.19 84 THR A N 1
ATOM 660 C CA . THR A 1 84 ? 0.185 1.791 -1.986 1.00 73.19 84 THR A CA 1
ATOM 661 C C . THR A 1 84 ? -0.759 0.873 -1.228 1.00 73.19 84 THR A C 1
ATOM 663 O O . THR A 1 84 ? -1.253 1.249 -0.164 1.00 73.19 84 THR A O 1
ATOM 666 N N . GLY A 1 85 ? -0.986 -0.343 -1.732 1.00 67.06 85 GLY A N 1
ATOM 667 C CA . GLY A 1 85 ? -1.862 -1.302 -1.061 1.00 67.06 85 GLY A CA 1
ATOM 668 C C . GLY A 1 85 ? -1.343 -1.696 0.326 1.00 67.06 85 GLY A C 1
ATOM 669 O O . GLY A 1 85 ? -2.121 -1.758 1.281 1.00 67.06 85 GLY A O 1
ATOM 670 N N . SER A 1 86 ? -0.026 -1.834 0.489 1.00 68.56 86 SER A N 1
ATOM 671 C CA . SER A 1 86 ? 0.577 -2.201 1.776 1.00 68.56 86 SER A CA 1
ATOM 672 C C . SER A 1 86 ? 0.541 -1.049 2.778 1.00 68.56 86 SER A C 1
ATOM 674 O O . SER A 1 86 ? 0.212 -1.258 3.947 1.00 68.56 86 SER A O 1
ATOM 676 N N . PHE A 1 87 ? 0.765 0.187 2.327 1.00 75.06 87 PHE A N 1
ATOM 677 C CA . PHE A 1 87 ? 0.639 1.379 3.164 1.00 75.06 87 PHE A CA 1
ATOM 678 C C . PHE A 1 87 ? -0.807 1.605 3.622 1.00 75.06 87 PHE A C 1
ATOM 680 O O . PHE A 1 87 ? -1.045 1.920 4.792 1.00 75.06 87 PHE A O 1
ATOM 687 N N . VAL A 1 88 ? -1.786 1.392 2.734 1.00 76.94 88 VAL A N 1
ATOM 688 C CA . VAL A 1 88 ? -3.214 1.442 3.082 1.00 76.94 88 VAL A CA 1
ATOM 689 C C . VAL A 1 88 ? -3.542 0.374 4.117 1.00 76.94 88 VAL A C 1
ATOM 691 O O . VAL A 1 88 ? -4.135 0.684 5.154 1.00 76.94 88 VAL A O 1
ATOM 694 N N . SER A 1 89 ? -3.118 -0.867 3.874 1.00 71.94 89 SER A N 1
ATOM 695 C CA . SER A 1 89 ? -3.346 -1.964 4.807 1.00 71.94 89 SER A CA 1
ATOM 696 C C . SER A 1 89 ? -2.752 -1.672 6.186 1.00 71.94 89 SER A C 1
ATOM 698 O O . SER A 1 89 ? -3.380 -1.986 7.197 1.00 71.94 89 SER A O 1
ATOM 700 N N . TRP A 1 90 ? -1.565 -1.078 6.244 1.00 75.44 90 TRP A N 1
ATOM 701 C CA . TRP A 1 90 ? -0.888 -0.759 7.494 1.00 75.44 90 TRP A CA 1
ATOM 702 C C . TRP A 1 90 ? -1.579 0.358 8.280 1.00 75.44 90 TRP A C 1
ATOM 704 O O . TRP A 1 90 ? -1.844 0.211 9.473 1.00 75.44 90 TRP A O 1
ATOM 714 N N . ASN A 1 91 ? -1.940 1.450 7.610 1.00 77.62 91 ASN A N 1
ATOM 715 C CA . ASN A 1 91 ? -2.636 2.571 8.241 1.00 77.62 91 ASN A CA 1
ATOM 716 C C . ASN A 1 91 ? -3.997 2.152 8.807 1.00 77.62 91 ASN A C 1
ATOM 718 O O . ASN A 1 91 ? -4.363 2.506 9.929 1.00 77.62 91 ASN A O 1
ATOM 722 N N . VAL A 1 92 ? -4.726 1.320 8.065 1.00 79.75 92 VAL A N 1
ATOM 723 C CA . VAL A 1 92 ? -5.984 0.735 8.534 1.00 79.75 92 VAL A CA 1
ATOM 724 C C . VAL A 1 92 ? -5.778 -0.115 9.795 1.00 79.75 92 VAL A C 1
ATOM 726 O O . VAL A 1 92 ? -6.587 -0.048 10.721 1.00 79.75 92 VAL A O 1
ATOM 729 N N . ASP A 1 93 ? -4.692 -0.882 9.868 1.00 77.69 93 ASP A N 1
ATOM 730 C CA . ASP A 1 93 ? -4.366 -1.724 11.022 1.00 77.69 93 ASP A CA 1
ATOM 731 C C . ASP A 1 93 ? -3.930 -0.908 12.257 1.00 77.69 93 ASP A C 1
ATOM 733 O O . ASP A 1 93 ? -4.338 -1.204 13.385 1.00 77.69 93 ASP A O 1
ATOM 737 N N . MET A 1 94 ? -3.173 0.174 12.051 1.00 76.00 94 MET A N 1
ATOM 738 C CA . MET A 1 94 ? -2.849 1.166 13.085 1.00 76.00 94 MET A CA 1
ATOM 739 C C . MET A 1 94 ? -4.110 1.799 13.672 1.00 76.00 94 MET A C 1
ATOM 741 O O . MET A 1 94 ? -4.280 1.831 14.894 1.00 76.00 94 MET A O 1
ATOM 745 N N . PHE A 1 95 ? -5.023 2.248 12.808 1.00 81.31 95 PHE A N 1
ATOM 746 C CA . PHE A 1 95 ? -6.293 2.828 13.230 1.00 81.31 95 PHE A CA 1
ATOM 747 C C . PHE A 1 95 ? -7.105 1.837 14.070 1.00 81.31 95 PHE A C 1
ATOM 749 O O . PHE A 1 95 ? -7.575 2.186 15.150 1.00 81.31 95 PHE A O 1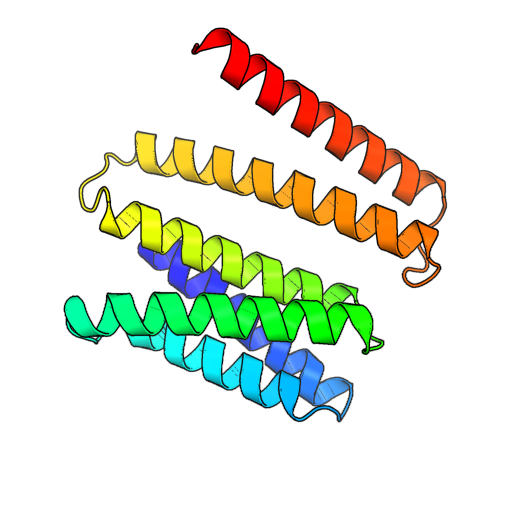
ATOM 756 N N . LEU A 1 96 ? -7.211 0.584 13.618 1.00 79.75 96 LEU A N 1
ATOM 757 C CA . LEU A 1 96 ? -7.921 -0.476 14.340 1.00 79.75 96 LEU A CA 1
ATOM 758 C C . LEU A 1 96 ? -7.290 -0.835 15.689 1.00 79.75 96 LEU A C 1
ATOM 760 O O . LEU A 1 96 ? -7.981 -1.331 16.570 1.00 79.75 96 LEU A O 1
ATOM 764 N N . THR A 1 97 ? -5.990 -0.607 15.853 1.00 76.31 97 THR A N 1
ATOM 765 C CA . THR A 1 97 ? -5.294 -0.872 17.120 1.00 76.31 97 THR A CA 1
ATOM 766 C C . THR A 1 97 ? -5.527 0.244 18.120 1.00 76.31 97 THR A C 1
ATOM 768 O O . THR A 1 97 ? -5.703 -0.017 19.305 1.00 76.31 97 THR A O 1
ATOM 771 N N . ARG A 1 98 ? -5.525 1.491 17.643 1.00 80.38 98 ARG A N 1
ATOM 772 C CA . ARG A 1 98 ? -5.699 2.668 18.492 1.00 80.38 98 ARG A CA 1
ATOM 773 C C . ARG A 1 98 ? -7.163 2.919 18.851 1.00 80.38 98 ARG A C 1
ATOM 775 O O . ARG A 1 98 ? -7.440 3.376 19.953 1.00 80.38 98 ARG A O 1
ATOM 782 N N . TRP A 1 99 ? -8.082 2.597 17.942 1.00 83.12 99 TRP A N 1
ATOM 783 C CA . TRP A 1 99 ? -9.523 2.762 18.131 1.00 83.12 99 TRP A CA 1
ATOM 784 C C . TRP A 1 99 ? -10.291 1.523 17.643 1.00 83.12 99 TRP A C 1
ATOM 786 O O . TRP A 1 99 ? -10.947 1.567 16.596 1.00 83.12 99 TRP A O 1
ATOM 796 N N . PRO A 1 100 ? -10.228 0.402 18.385 1.00 81.75 100 PRO A N 1
ATOM 797 C CA . PRO A 1 100 ? -10.870 -0.853 17.986 1.00 81.75 100 PRO A CA 1
ATOM 798 C C . PRO A 1 100 ? -12.396 -0.743 17.856 1.00 81.75 100 PRO A C 1
ATOM 800 O O . PRO A 1 100 ? -12.987 -1.432 17.025 1.00 81.75 100 PRO A O 1
ATOM 803 N N . GLU A 1 101 ? -13.016 0.165 18.615 1.00 85.31 101 GLU A N 1
ATOM 804 C CA . GLU A 1 101 ? -14.470 0.380 18.664 1.00 85.31 101 GLU A CA 1
ATOM 805 C C . GLU A 1 101 ? -14.912 1.698 18.005 1.00 85.31 101 GLU A C 1
ATOM 807 O O . GLU A 1 101 ? -15.997 2.208 18.272 1.00 85.31 101 GLU A O 1
ATOM 812 N N . ALA A 1 102 ? -14.082 2.278 17.128 1.00 84.12 102 ALA A N 1
ATOM 813 C CA . ALA A 1 102 ? -14.419 3.535 16.464 1.00 84.12 102 ALA A CA 1
ATOM 814 C C . ALA A 1 102 ? -15.777 3.447 15.730 1.00 84.12 102 ALA A C 1
ATOM 816 O O . ALA A 1 102 ? -15.956 2.540 14.902 1.00 84.12 102 ALA A O 1
ATOM 817 N N . PRO A 1 103 ? -16.697 4.414 15.926 1.00 88.31 103 PRO A N 1
ATOM 818 C CA . PRO A 1 103 ? -17.952 4.487 15.186 1.00 88.31 103 PRO A CA 1
ATOM 819 C C . PRO A 1 103 ? -17.728 4.494 13.670 1.00 88.31 103 PRO A C 1
ATOM 821 O O . PRO A 1 103 ? -16.754 5.066 13.168 1.00 88.31 103 PRO A O 1
ATOM 824 N N . GLY A 1 104 ? -18.659 3.913 12.908 1.00 84.81 104 GLY A N 1
ATOM 825 C CA . GLY A 1 104 ? -18.532 3.774 11.450 1.00 84.81 104 GLY A CA 1
ATOM 826 C C . GLY A 1 104 ? -18.290 5.097 10.707 1.00 84.81 104 GLY A C 1
ATOM 827 O O . GLY A 1 104 ? -17.585 5.120 9.696 1.00 84.81 104 GLY A O 1
ATOM 828 N N . GLU A 1 105 ? -18.804 6.215 11.223 1.00 85.31 105 GLU A N 1
ATOM 829 C CA . GLU A 1 105 ? -18.555 7.543 10.660 1.00 85.31 105 GLU A CA 1
ATOM 830 C C . GLU A 1 105 ? -17.083 7.972 10.788 1.00 85.31 105 GLU A C 1
ATOM 832 O O . GLU A 1 105 ? -16.495 8.448 9.813 1.00 85.31 105 GLU A O 1
ATOM 837 N N . GLN A 1 106 ? -16.454 7.740 11.946 1.00 80.38 106 GLN A N 1
ATOM 838 C CA . GLN A 1 106 ? -15.028 8.016 12.147 1.00 80.38 106 GLN A CA 1
ATOM 839 C C . GLN A 1 106 ? -14.162 7.134 11.240 1.00 80.38 106 GLN A C 1
ATOM 841 O O . GLN A 1 106 ? -13.225 7.634 10.619 1.00 80.38 106 GLN A O 1
ATOM 846 N N . GLN A 1 107 ? -14.533 5.859 11.066 1.00 83.19 107 GLN A N 1
ATOM 847 C CA . GLN A 1 107 ? -13.855 4.956 10.127 1.00 83.19 107 GLN A CA 1
ATOM 848 C C . GLN A 1 107 ? -13.910 5.492 8.687 1.00 83.19 107 GLN A C 1
ATOM 850 O O . GLN A 1 107 ? -12.903 5.488 7.980 1.00 83.19 107 GLN A O 1
ATOM 855 N N . ARG A 1 108 ? -15.069 6.002 8.241 1.00 81.19 108 ARG A N 1
ATOM 856 C CA . ARG A 1 108 ? -15.223 6.597 6.900 1.00 81.19 108 ARG A CA 1
ATOM 857 C C . ARG A 1 108 ? -14.416 7.884 6.742 1.00 81.19 108 ARG A C 1
ATOM 859 O O . ARG A 1 108 ? -13.791 8.072 5.700 1.00 81.19 108 ARG A O 1
ATOM 866 N N . ARG A 1 109 ? -14.414 8.768 7.747 1.00 81.44 109 ARG A N 1
ATOM 867 C CA . ARG A 1 109 ? -13.603 10.001 7.727 1.00 81.44 109 ARG A CA 1
ATOM 868 C C . ARG A 1 109 ? -12.112 9.676 7.633 1.00 81.44 109 ARG A C 1
ATOM 870 O O . ARG A 1 109 ? -11.420 10.275 6.812 1.00 81.44 109 ARG A O 1
ATOM 877 N N . TYR A 1 110 ? -11.648 8.688 8.397 1.00 80.69 110 TYR A N 1
ATOM 878 C CA . TYR A 1 110 ? -10.267 8.221 8.343 1.00 80.69 110 TYR A CA 1
ATOM 879 C C . TYR A 1 110 ? -9.899 7.675 6.959 1.00 80.69 110 TYR A C 1
ATOM 881 O O . TYR A 1 110 ? -8.913 8.115 6.378 1.00 80.69 110 TYR A O 1
ATOM 889 N N . LEU A 1 111 ? -10.731 6.806 6.377 1.00 78.56 111 LEU A N 1
ATOM 890 C CA . LEU A 1 111 ? -10.496 6.265 5.033 1.00 78.56 111 LEU A CA 1
ATOM 891 C C . LEU A 1 111 ? -10.452 7.346 3.950 1.00 78.56 111 LEU A C 1
ATOM 893 O O . LEU A 1 111 ? -9.631 7.255 3.043 1.00 78.56 111 LEU A O 1
ATOM 897 N N . ARG A 1 112 ? -11.291 8.387 4.045 1.00 76.25 112 ARG A N 1
ATOM 898 C CA . ARG A 1 112 ? -11.218 9.534 3.122 1.00 76.25 112 ARG A CA 1
ATOM 899 C C . ARG A 1 112 ? -9.901 10.292 3.265 1.00 76.25 112 ARG A C 1
ATOM 901 O O . ARG A 1 112 ? -9.319 10.673 2.257 1.00 76.25 112 ARG A O 1
ATOM 908 N N . SER A 1 113 ? -9.442 10.508 4.499 1.00 77.25 113 SER A N 1
ATOM 909 C CA . SER A 1 113 ? -8.155 11.162 4.768 1.00 77.25 113 SER A CA 1
ATOM 910 C C . SER A 1 113 ? -6.988 10.330 4.236 1.00 77.25 113 SER A C 1
ATOM 912 O O . SER A 1 113 ? -6.120 10.843 3.537 1.00 77.25 113 SER A O 1
ATOM 914 N N . LEU A 1 114 ? -7.016 9.020 4.488 1.00 77.50 114 LEU A N 1
ATOM 915 C CA . LEU A 1 114 ? -6.016 8.081 3.999 1.00 77.50 114 LEU A CA 1
ATOM 916 C C . LEU A 1 114 ? -5.979 8.060 2.468 1.00 77.50 114 LEU A C 1
ATOM 918 O O . LEU A 1 114 ? -4.917 8.232 1.883 1.00 77.50 114 LEU A O 1
ATOM 922 N N . GLY A 1 115 ? -7.139 7.937 1.815 1.00 69.88 115 GLY A N 1
ATOM 923 C CA . GLY A 1 115 ? -7.243 8.002 0.357 1.00 69.88 115 GLY A CA 1
ATOM 924 C C . GLY A 1 115 ? -6.695 9.312 -0.214 1.00 69.88 115 GLY A C 1
ATOM 925 O O . GLY A 1 115 ? -6.070 9.301 -1.273 1.00 69.88 115 GLY A O 1
ATOM 926 N N . ALA A 1 116 ? -6.852 10.425 0.507 1.00 69.75 116 ALA A N 1
ATOM 927 C CA . ALA A 1 116 ? -6.296 11.709 0.101 1.00 69.75 116 ALA A CA 1
ATOM 928 C C . ALA A 1 116 ? -4.781 11.781 0.160 1.00 69.75 116 ALA A C 1
ATOM 930 O O . ALA A 1 116 ? -4.159 12.217 -0.806 1.00 69.75 116 ALA A O 1
ATOM 931 N N . ILE A 1 117 ? -4.198 11.309 1.257 1.00 70.50 117 ILE A N 1
ATOM 932 C CA . ILE A 1 117 ? -2.747 11.235 1.407 1.00 70.50 117 ILE A CA 1
ATOM 933 C C . ILE A 1 117 ? -2.165 10.318 0.326 1.00 70.50 117 ILE A C 1
ATOM 935 O O . ILE A 1 117 ? -1.231 10.713 -0.363 1.00 70.50 117 ILE A O 1
ATOM 939 N N . MET A 1 118 ? -2.774 9.152 0.093 1.00 70.75 118 MET A N 1
ATOM 940 C CA . MET A 1 118 ? -2.313 8.211 -0.933 1.00 70.75 118 MET A CA 1
ATOM 941 C C . MET A 1 118 ? -2.373 8.786 -2.345 1.00 70.75 118 MET A C 1
ATOM 943 O O . MET A 1 118 ? -1.420 8.635 -3.103 1.00 70.75 118 MET A O 1
ATOM 947 N N . SER A 1 119 ? -3.466 9.468 -2.695 1.00 67.25 119 SER A N 1
ATOM 948 C CA . SER A 1 119 ? -3.623 10.083 -4.020 1.00 67.25 119 SER A CA 1
ATOM 949 C C . SER A 1 119 ? -2.538 11.133 -4.274 1.00 67.25 119 SER A C 1
ATOM 951 O O . SER A 1 119 ? -1.974 11.192 -5.363 1.00 67.25 119 SER A O 1
ATOM 953 N N . VAL A 1 120 ? -2.202 11.916 -3.242 1.00 67.00 120 VAL A N 1
ATOM 954 C CA . VAL A 1 120 ? -1.119 12.904 -3.284 1.00 67.00 120 VAL A CA 1
ATOM 955 C C . VAL A 1 120 ? 0.243 12.222 -3.420 1.00 67.00 120 VAL A C 1
ATOM 957 O O . VAL A 1 120 ? 1.021 12.565 -4.304 1.00 67.00 120 VAL A O 1
ATOM 960 N N . SER A 1 121 ? 0.538 11.218 -2.594 1.00 65.25 121 SER A N 1
ATOM 961 C CA . SER A 1 121 ? 1.819 10.509 -2.645 1.00 65.25 121 SER A CA 1
ATOM 962 C C . SER A 1 121 ? 2.045 9.812 -3.989 1.00 65.25 121 SER A C 1
ATOM 964 O O . SER A 1 121 ? 3.117 9.958 -4.570 1.00 65.25 121 SER A O 1
ATOM 966 N N . ILE A 1 122 ? 1.035 9.121 -4.528 1.00 70.00 122 ILE A N 1
ATOM 967 C CA . ILE A 1 122 ? 1.119 8.487 -5.852 1.00 70.00 122 ILE A CA 1
ATOM 968 C C . ILE A 1 122 ? 1.327 9.541 -6.942 1.00 70.00 122 ILE A C 1
ATOM 970 O O . ILE A 1 122 ? 2.161 9.342 -7.820 1.00 70.00 122 ILE A O 1
ATOM 974 N N . GLY A 1 123 ? 0.612 10.668 -6.881 1.00 66.62 123 GLY A N 1
ATOM 975 C CA . GLY A 1 123 ? 0.730 11.738 -7.868 1.00 66.62 123 GLY A CA 1
ATOM 976 C C . GLY A 1 123 ? 2.119 12.384 -7.908 1.00 66.62 123 GLY A C 1
ATOM 977 O O . GLY A 1 123 ? 2.670 12.552 -8.995 1.00 66.62 123 GLY A O 1
ATOM 978 N N . ILE A 1 124 ? 2.731 12.664 -6.747 1.00 66.38 124 ILE A N 1
ATOM 979 C CA . ILE A 1 124 ? 4.124 13.151 -6.655 1.00 66.38 124 ILE A CA 1
ATOM 980 C C . ILE A 1 124 ? 5.093 12.140 -7.264 1.00 66.38 124 ILE A C 1
ATOM 982 O O . ILE A 1 124 ? 5.954 12.508 -8.061 1.00 66.38 124 ILE A O 1
ATOM 986 N N . VAL A 1 125 ? 4.957 10.865 -6.897 1.00 67.12 125 VAL A N 1
ATOM 987 C CA . VAL A 1 125 ? 5.887 9.820 -7.328 1.00 67.12 125 VAL A CA 1
ATOM 988 C C . VAL A 1 125 ? 5.749 9.557 -8.836 1.00 67.12 125 VAL A C 1
ATOM 990 O O . VAL A 1 125 ? 6.755 9.488 -9.542 1.00 67.12 125 VAL A O 1
ATOM 993 N N . ALA A 1 126 ? 4.523 9.500 -9.363 1.00 67.94 126 ALA A N 1
ATOM 994 C CA . ALA A 1 126 ? 4.259 9.364 -10.795 1.00 67.94 126 ALA A CA 1
ATOM 995 C C . ALA A 1 126 ? 4.783 10.565 -11.601 1.00 67.94 126 ALA A C 1
ATOM 997 O O . ALA A 1 126 ? 5.396 10.377 -12.652 1.00 67.94 126 ALA A O 1
ATOM 998 N N . ALA A 1 127 ? 4.602 11.790 -11.098 1.00 64.69 127 ALA A N 1
ATOM 999 C CA . ALA A 1 127 ? 5.159 12.981 -11.730 1.00 64.69 127 ALA A CA 1
ATOM 1000 C C . ALA A 1 127 ? 6.695 12.953 -11.756 1.00 64.69 127 ALA A C 1
ATOM 1002 O O . ALA A 1 127 ? 7.295 13.190 -12.804 1.00 64.69 127 ALA A O 1
ATOM 1003 N N . GLY A 1 128 ? 7.326 12.595 -10.633 1.00 65.12 128 GLY A N 1
ATOM 1004 C CA . GLY A 1 128 ? 8.781 12.483 -10.524 1.00 65.12 128 GLY A CA 1
ATOM 1005 C C . GLY A 1 128 ? 9.378 11.472 -11.505 1.00 65.12 128 GLY A C 1
ATOM 1006 O O . GLY A 1 128 ? 10.355 11.780 -12.183 1.00 65.12 128 GLY A O 1
ATOM 1007 N N . ALA A 1 129 ? 8.771 10.294 -11.662 1.00 66.19 129 ALA A N 1
ATOM 1008 C CA . ALA A 1 129 ? 9.253 9.329 -12.653 1.00 66.19 129 ALA A CA 1
ATOM 1009 C C . ALA A 1 129 ? 8.943 9.690 -14.099 1.00 66.19 129 ALA A C 1
ATOM 1011 O O . ALA A 1 129 ? 9.722 9.329 -14.980 1.00 66.19 129 ALA A O 1
ATOM 1012 N N . GLY A 1 130 ? 7.846 10.406 -14.352 1.00 64.06 130 GLY A N 1
ATOM 1013 C CA . GLY A 1 130 ? 7.609 11.012 -15.657 1.00 64.06 130 GLY A CA 1
ATOM 1014 C C . GLY A 1 130 ? 8.738 11.977 -16.032 1.00 64.06 130 GLY A C 1
ATOM 1015 O O . GLY A 1 130 ? 9.270 11.901 -17.134 1.00 64.06 130 GLY A O 1
ATOM 1016 N N . MET A 1 131 ? 9.184 12.818 -15.090 1.00 66.94 131 MET A N 1
ATOM 1017 C CA . MET A 1 131 ? 10.321 13.727 -15.305 1.00 66.94 131 MET A CA 1
ATOM 1018 C C . MET A 1 131 ? 11.655 12.995 -15.515 1.00 66.94 131 MET A C 1
ATOM 1020 O O . MET A 1 131 ? 12.517 13.495 -16.229 1.00 66.94 131 MET A O 1
ATOM 1024 N N . GLN A 1 132 ? 11.830 11.812 -14.921 1.00 69.62 132 GLN A N 1
ATOM 1025 C CA . GLN A 1 132 ? 13.019 10.969 -15.107 1.00 69.62 132 GLN A CA 1
ATOM 1026 C C . GLN A 1 132 ? 12.972 10.110 -16.384 1.00 69.62 132 GLN A C 1
ATOM 1028 O O . GLN A 1 132 ? 13.882 9.316 -16.609 1.00 69.62 132 GLN A O 1
ATOM 1033 N N . GLY A 1 133 ? 11.909 10.205 -17.195 1.00 68.56 133 GLY A N 1
ATOM 1034 C CA . GLY A 1 133 ? 11.724 9.378 -18.394 1.00 68.56 133 GLY A CA 1
ATOM 1035 C C . GLY A 1 133 ? 11.455 7.895 -18.107 1.00 68.56 133 GLY A C 1
ATOM 1036 O O . GLY A 1 133 ? 11.433 7.084 -19.027 1.00 68.56 133 GLY A O 1
ATOM 1037 N N . ARG A 1 134 ? 11.233 7.526 -16.836 1.00 67.00 134 ARG A N 1
ATOM 1038 C CA . ARG A 1 134 ? 10.940 6.147 -16.401 1.00 67.00 134 ARG A CA 1
ATOM 1039 C C . ARG A 1 134 ? 9.488 5.750 -16.648 1.00 67.00 134 ARG A C 1
ATOM 1041 O O . ARG A 1 134 ? 9.164 4.568 -16.692 1.00 67.00 134 ARG A O 1
ATOM 1048 N N . LEU A 1 135 ? 8.612 6.739 -16.804 1.00 62.84 135 LEU A N 1
ATOM 1049 C CA . LEU A 1 135 ? 7.252 6.550 -17.279 1.00 62.84 135 LEU A CA 1
ATOM 1050 C C . LEU A 1 135 ? 7.102 7.270 -18.610 1.00 62.84 135 LEU A C 1
ATOM 1052 O O . LEU A 1 135 ? 7.386 8.464 -18.694 1.00 62.84 135 LEU A O 1
ATOM 1056 N N . ASN A 1 136 ? 6.594 6.568 -19.625 1.00 66.81 136 ASN A N 1
ATOM 1057 C CA . ASN A 1 136 ? 6.232 7.169 -20.908 1.00 66.81 136 ASN A CA 1
ATOM 1058 C C . ASN A 1 136 ? 4.903 7.939 -20.781 1.00 66.81 136 ASN A C 1
ATOM 1060 O O . ASN A 1 136 ? 3.903 7.633 -21.428 1.00 66.81 136 ASN A O 1
ATOM 1064 N N . LEU A 1 137 ? 4.868 8.882 -19.842 1.00 62.34 137 LEU A N 1
ATOM 1065 C CA . LEU A 1 137 ? 3.762 9.799 -19.641 1.00 62.34 137 LEU A CA 1
ATOM 1066 C C . LEU A 1 137 ? 4.039 11.043 -20.469 1.00 62.34 137 LEU A C 1
ATOM 1068 O O . LEU A 1 137 ? 5.114 11.636 -20.388 1.00 62.34 137 LEU A O 1
ATOM 1072 N N . SER A 1 138 ? 3.048 11.469 -21.243 1.00 65.12 138 SER A N 1
ATOM 1073 C CA . S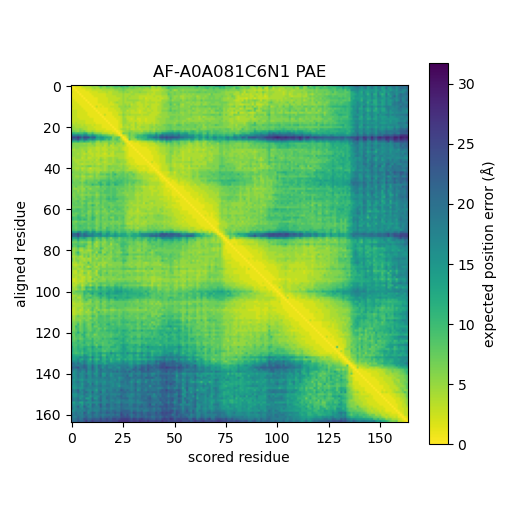ER A 1 138 ? 3.140 12.751 -21.921 1.00 65.12 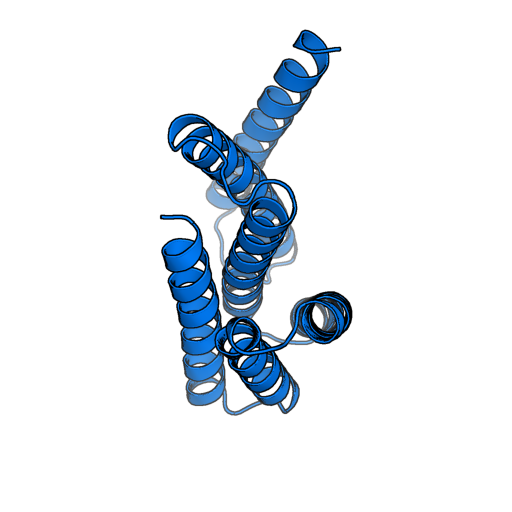138 SER A CA 1
ATOM 1074 C C . SER A 1 138 ? 3.232 13.877 -20.882 1.00 65.12 138 SER A C 1
ATOM 1076 O O . SER A 1 138 ? 2.610 13.827 -19.816 1.00 65.12 138 SER A O 1
ATOM 1078 N N . PHE A 1 139 ? 4.000 14.921 -21.200 1.00 55.81 139 PHE A N 1
ATOM 1079 C CA . PHE A 1 139 ? 4.161 16.106 -20.352 1.00 55.81 139 PHE A CA 1
ATOM 1080 C C . PHE A 1 139 ? 2.833 16.677 -19.795 1.00 55.81 139 PHE A C 1
ATOM 1082 O O . PHE A 1 139 ? 2.792 17.001 -18.606 1.00 55.81 139 PHE A O 1
ATOM 1089 N N . PRO A 1 140 ? 1.715 16.730 -20.557 1.00 51.03 140 PRO A N 1
ATOM 1090 C CA . PRO A 1 140 ? 0.424 17.175 -20.030 1.00 51.03 140 PRO A CA 1
ATOM 1091 C C . PRO A 1 140 ? -0.094 16.312 -18.876 1.00 51.03 140 PRO A C 1
ATOM 1093 O O . PRO A 1 140 ? -0.669 16.837 -17.928 1.00 51.03 140 PRO A O 1
ATOM 1096 N N . VAL A 1 141 ? 0.131 14.996 -18.919 1.00 59.06 141 VAL A N 1
ATOM 1097 C CA . VAL A 1 141 ? -0.312 14.073 -17.865 1.00 59.06 141 VAL A CA 1
ATOM 1098 C C . VAL A 1 141 ? 0.518 14.269 -16.600 1.00 59.06 141 VAL A C 1
ATOM 1100 O O . VAL A 1 141 ? -0.042 14.340 -15.509 1.00 59.06 141 VAL A O 1
ATOM 1103 N N . ILE A 1 142 ? 1.834 14.445 -16.742 1.00 57.97 142 ILE A N 1
ATOM 1104 C CA . ILE A 1 142 ? 2.735 14.777 -15.627 1.00 57.97 142 ILE A CA 1
ATOM 1105 C C . ILE A 1 142 ? 2.303 16.097 -14.974 1.00 57.97 142 ILE A C 1
ATOM 1107 O O . ILE A 1 142 ? 2.169 16.173 -13.753 1.00 57.97 142 ILE A O 1
ATOM 1111 N N . PHE A 1 143 ? 2.018 17.118 -15.783 1.00 47.28 143 PHE A N 1
ATOM 1112 C CA . PHE A 1 143 ? 1.600 18.436 -15.312 1.00 47.28 143 PHE A CA 1
ATOM 1113 C C . PHE A 1 143 ? 0.239 18.408 -14.599 1.00 47.28 143 PHE A C 1
ATOM 1115 O O . PHE A 1 143 ? 0.094 18.984 -13.520 1.00 47.28 143 PHE A O 1
ATOM 1122 N N . ILE A 1 144 ? -0.746 17.682 -15.142 1.00 63.53 144 ILE A N 1
ATOM 1123 C CA . ILE A 1 144 ? -2.054 17.484 -14.499 1.00 63.53 144 ILE A CA 1
ATOM 1124 C C . ILE A 1 144 ? -1.894 16.740 -13.171 1.00 63.53 144 ILE A C 1
ATOM 1126 O O . ILE A 1 144 ? -2.483 17.153 -12.172 1.00 63.53 144 ILE A O 1
ATOM 1130 N N . LEU A 1 145 ? -1.070 15.689 -13.124 1.00 62.25 145 LEU A N 1
ATOM 1131 C CA . LEU A 1 145 ? -0.792 14.959 -11.887 1.00 62.25 145 LEU A CA 1
ATOM 1132 C C . LEU A 1 145 ? -0.129 15.864 -10.843 1.00 62.25 145 LEU A C 1
ATOM 1134 O O . LEU A 1 145 ? -0.585 15.885 -9.700 1.00 62.25 145 LEU A O 1
ATOM 1138 N N . MET A 1 146 ? 0.866 16.675 -11.218 1.00 57.09 146 MET A N 1
ATOM 1139 C CA . MET A 1 146 ? 1.477 17.654 -10.310 1.00 57.09 146 MET A CA 1
ATOM 1140 C C . MET A 1 146 ? 0.464 18.680 -9.796 1.00 57.09 146 MET A C 1
ATOM 1142 O O . MET A 1 146 ? 0.425 18.940 -8.594 1.00 57.09 146 MET A O 1
ATOM 1146 N N . LEU A 1 147 ? -0.388 19.229 -10.668 1.00 56.84 147 LEU A N 1
ATOM 1147 C CA . LEU A 1 147 ? -1.413 20.204 -10.287 1.00 56.84 147 LEU A CA 1
ATOM 1148 C C . LEU A 1 147 ? -2.465 19.603 -9.354 1.00 56.84 147 LEU A C 1
ATOM 1150 O O . LEU A 1 147 ? -2.774 20.194 -8.320 1.00 56.84 147 LEU A O 1
ATOM 1154 N N . MET A 1 148 ? -2.996 18.420 -9.674 1.00 65.25 148 MET A N 1
ATOM 1155 C CA . MET A 1 148 ? -3.961 17.732 -8.811 1.00 65.25 148 MET A CA 1
ATOM 1156 C C . MET A 1 148 ? -3.356 17.446 -7.440 1.00 65.25 148 MET A C 1
ATOM 1158 O O . MET A 1 148 ? -4.001 17.675 -6.415 1.00 65.25 148 MET A O 1
ATOM 1162 N N . THR A 1 149 ? -2.097 17.020 -7.421 1.00 64.19 149 THR A N 1
ATOM 1163 C CA . THR A 1 149 ? -1.370 16.724 -6.192 1.00 64.19 149 THR A CA 1
ATOM 1164 C C . THR A 1 149 ? -1.105 17.981 -5.365 1.00 64.19 149 THR A C 1
ATOM 1166 O O . THR A 1 149 ? -1.359 17.985 -4.161 1.00 64.19 149 THR A O 1
ATOM 1169 N N . GLY A 1 150 ? -0.681 19.075 -6.004 1.00 55.31 150 GLY A N 1
ATOM 1170 C CA . GLY A 1 150 ? -0.466 20.372 -5.363 1.00 55.31 150 GLY A CA 1
ATOM 1171 C C . GLY A 1 150 ? -1.752 20.967 -4.790 1.00 55.31 150 GLY A C 1
ATOM 1172 O O . GLY A 1 150 ? -1.772 21.395 -3.638 1.00 55.31 150 GLY A O 1
ATOM 1173 N N . VAL A 1 151 ? -2.861 20.915 -5.536 1.00 68.31 151 VAL A N 1
ATOM 1174 C CA . VAL A 1 151 ? -4.180 21.375 -5.066 1.00 68.31 151 VAL A CA 1
ATOM 1175 C C . VAL A 1 151 ? -4.666 20.546 -3.874 1.00 68.31 151 VAL A C 1
ATOM 1177 O O . VAL A 1 151 ? -5.230 21.096 -2.924 1.00 68.31 151 VAL A O 1
ATOM 1180 N N . TRP A 1 152 ? -4.446 19.230 -3.884 1.00 59.09 152 TRP A N 1
ATOM 1181 C CA . TRP A 1 152 ? -4.808 18.370 -2.755 1.00 59.09 152 TRP A CA 1
ATOM 1182 C C . TRP A 1 152 ? -3.917 18.603 -1.534 1.00 59.09 152 TRP A C 1
ATOM 1184 O O . TRP A 1 152 ? -4.446 18.708 -0.428 1.00 59.09 152 TRP A O 1
ATOM 1194 N N . ALA A 1 153 ? -2.605 18.761 -1.717 1.00 59.19 153 ALA A N 1
ATOM 1195 C CA . ALA A 1 153 ? -1.683 19.110 -0.639 1.00 59.19 153 ALA A CA 1
ATOM 1196 C C . ALA A 1 153 ? -2.061 20.455 0.004 1.00 59.19 153 ALA A C 1
ATOM 1198 O O . ALA A 1 153 ? -2.186 20.539 1.227 1.00 59.19 153 ALA A O 1
ATOM 1199 N N . LEU A 1 154 ? -2.363 21.473 -0.811 1.00 61.31 154 LEU A N 1
ATOM 1200 C CA . LEU A 1 154 ? -2.817 22.784 -0.341 1.00 61.31 154 LEU A CA 1
ATOM 1201 C C . LEU A 1 154 ? -4.132 22.677 0.448 1.00 61.31 154 LEU A C 1
ATOM 1203 O O . LEU A 1 154 ? -4.272 23.271 1.514 1.00 61.31 154 LEU A O 1
ATOM 1207 N N . ARG A 1 155 ? -5.092 21.869 -0.026 1.00 65.12 155 ARG A N 1
ATOM 1208 C CA . ARG A 1 155 ? -6.351 21.605 0.694 1.00 65.12 155 ARG A CA 1
ATOM 1209 C C . ARG A 1 155 ? -6.135 20.885 2.026 1.00 65.12 155 ARG A C 1
ATOM 1211 O O . ARG A 1 155 ? -6.850 21.183 2.982 1.00 65.12 155 ARG A O 1
ATOM 1218 N N . CYS A 1 156 ? -5.187 19.953 2.102 1.00 59.47 156 CYS A N 1
ATOM 1219 C CA . CYS A 1 156 ? -4.821 19.289 3.353 1.00 59.47 156 CYS A CA 1
ATOM 1220 C C . CYS A 1 156 ? -4.187 20.276 4.344 1.00 59.47 156 CYS A C 1
ATOM 1222 O O . CYS A 1 156 ? -4.623 20.334 5.493 1.00 59.47 156 CYS A O 1
ATOM 1224 N N . LEU A 1 157 ? -3.244 21.108 3.890 1.00 60.47 157 LEU A N 1
ATOM 1225 C CA . LEU A 1 157 ? -2.598 22.139 4.711 1.00 60.47 157 LEU A CA 1
ATOM 1226 C C . LEU A 1 157 ? -3.602 23.180 5.230 1.00 60.47 157 LEU A C 1
ATOM 1228 O O . LEU A 1 157 ? -3.613 23.483 6.419 1.00 60.47 157 LEU A O 1
ATOM 1232 N N . LEU A 1 158 ? -4.514 23.657 4.378 1.00 64.31 158 LEU A N 1
ATOM 1233 C CA . LEU A 1 158 ? -5.559 24.615 4.764 1.00 64.31 158 LEU A CA 1
ATOM 1234 C C . LEU A 1 158 ? -6.559 24.045 5.783 1.00 64.31 158 LEU A C 1
ATOM 1236 O O . LEU A 1 158 ? -7.122 24.794 6.579 1.00 64.31 158 LEU A O 1
ATOM 1240 N N . ARG A 1 159 ? -6.806 22.728 5.775 1.00 61.03 159 ARG A N 1
ATOM 1241 C CA . ARG A 1 159 ? -7.651 22.070 6.788 1.00 61.03 159 ARG A CA 1
ATOM 1242 C C . ARG A 1 159 ? -6.928 21.880 8.114 1.00 61.03 159 ARG A C 1
ATOM 1244 O O . ARG A 1 159 ? -7.566 22.013 9.150 1.00 61.03 159 ARG A O 1
ATOM 1251 N N . LEU A 1 160 ? -5.631 21.579 8.082 1.00 49.25 160 LEU A N 1
ATOM 1252 C CA . LEU A 1 160 ? -4.806 21.504 9.288 1.00 49.25 160 LEU A CA 1
ATOM 1253 C C . LEU A 1 160 ? -4.704 22.880 9.962 1.00 49.25 160 LEU A C 1
ATOM 1255 O O . LEU A 1 160 ? -4.908 22.967 11.164 1.00 49.25 160 LEU A O 1
ATOM 1259 N N . ALA A 1 161 ? -4.518 23.948 9.181 1.00 49.91 161 ALA A N 1
ATOM 1260 C CA . ALA A 1 161 ? -4.449 25.323 9.682 1.00 49.91 161 ALA A CA 1
ATOM 1261 C C . ALA A 1 161 ? -5.769 25.858 10.273 1.00 49.91 161 ALA A C 1
ATOM 1263 O O . ALA A 1 161 ? -5.742 26.782 11.069 1.00 49.91 161 ALA A O 1
ATOM 1264 N N . LYS A 1 162 ? -6.927 25.303 9.889 1.00 50.94 162 LYS A N 1
ATOM 1265 C CA . LYS A 1 162 ? -8.237 25.679 10.460 1.00 50.94 162 LYS A CA 1
ATOM 1266 C C . LYS A 1 162 ? -8.579 24.965 11.769 1.00 50.94 162 LYS A C 1
ATOM 1268 O O . LYS A 1 162 ? -9.524 25.372 12.435 1.00 50.94 162 LYS A O 1
ATOM 1273 N N . ASN A 1 163 ? -7.878 23.878 12.079 1.00 43.28 163 ASN A N 1
ATOM 1274 C CA . ASN A 1 163 ? -8.127 23.047 13.257 1.00 43.28 163 ASN A CA 1
ATOM 1275 C C . ASN A 1 163 ? -7.037 23.211 14.337 1.00 43.28 163 ASN A C 1
ATOM 1277 O O . ASN A 1 163 ? -7.077 22.483 15.328 1.00 43.28 163 ASN A O 1
ATOM 1281 N N . ALA A 1 164 ? -6.065 24.098 14.107 1.00 45.84 164 ALA A N 1
ATOM 1282 C CA . ALA A 1 164 ? -5.033 24.522 15.051 1.00 45.84 164 ALA A CA 1
ATOM 1283 C C . ALA A 1 164 ? -5.420 25.883 15.640 1.00 45.84 164 ALA A C 1
ATOM 1285 O O . ALA A 1 164 ? -5.126 26.094 16.835 1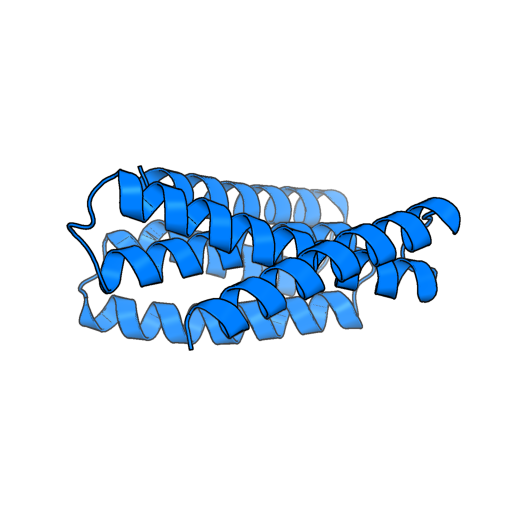.00 45.84 164 ALA A O 1
#

Sequence (164 aa):
MLRWIRRISAGASAGLLIVFYALHGEPEILVLMILITGMWLMVENFPNHVRVLIRLIFVLSYTGFTVYAILIESNFVGSIAALTGSFVSWNVDMFLTRWPEAPGEQQRRYLRSLGAIMSVSIGIVAAGAGMQGRLNLSFPVIFILMLMTGVWALRCLLRLAKNA

Mean predicted aligned error: 9.37 Å

Foldseek 3Di:
DLLVLLLVLLVQLLVLLVVCCVPVVDDPLSVVLNVLSVVSNVLVVDDPVVSVVSLVVSVVSLVVSLVVCCVPHLCNPSSLSSVLSNQSSSQSVVCCVVCVPDPPVVVVVSNVVSVLVSLLVCLVSVLVCVVVVSDPDDPVSSVVSVVVSVVSVVVVVVVVVVVD

Secondary structure (DSSP, 8-state):
-HHHHHHHHHHHHHHHHHHHHHHH---HHHHHHHHHHHHHHHGGGS-HHHHHHHHHHHHHHHHHHHHHHHHH-S-HHHHHHHHHHHHHHHHHHHHHHH-TT--HHHHHHHHHHHHHHHHHHHHHHHHHHHHTTSS---HHHHHHHHHHHHHHHHHHHHHHHH--